Protein AF-A0A9X0V4T9-F1 (afdb_monomer_lite)

Organism: Lactobacillus johnsonii (NCBI:txid33959)

Structure (mmCIF, N/CA/C/O backbone):
data_AF-A0A9X0V4T9-F1
#
_entry.id   AF-A0A9X0V4T9-F1
#
loop_
_atom_site.group_PDB
_atom_site.id
_atom_site.type_symbol
_atom_site.label_atom_id
_atom_site.label_alt_id
_atom_site.label_comp_id
_atom_site.label_asym_id
_atom_site.label_entity_id
_atom_site.label_seq_id
_atom_site.pdbx_PDB_ins_code
_atom_site.Cartn_x
_atom_site.Cartn_y
_atom_site.Cartn_z
_atom_site.occupancy
_atom_site.B_iso_or_equiv
_atom_site.auth_seq_id
_atom_site.auth_comp_id
_atom_site.auth_asym_id
_atom_site.auth_atom_id
_atom_site.pdbx_PDB_model_num
ATOM 1 N N . MET A 1 1 ? 8.965 34.668 17.716 1.00 33.66 1 MET A N 1
ATOM 2 C CA . MET A 1 1 ? 8.238 34.837 16.442 1.00 33.66 1 MET A CA 1
ATOM 3 C C . MET A 1 1 ? 8.094 33.450 15.850 1.00 33.66 1 MET A C 1
ATOM 5 O O . MET A 1 1 ? 9.109 32.826 15.569 1.00 33.66 1 MET A O 1
ATOM 9 N N . ASP A 1 2 ? 6.864 32.943 15.808 1.00 31.48 2 ASP A N 1
ATOM 10 C CA . ASP A 1 2 ? 6.539 31.575 15.400 1.00 31.48 2 ASP A CA 1
ATOM 11 C C . ASP A 1 2 ? 6.692 31.390 13.889 1.00 31.48 2 ASP A C 1
ATOM 13 O O . ASP A 1 2 ? 5.977 32.009 13.105 1.00 31.48 2 ASP A O 1
ATOM 17 N N . ASN A 1 3 ? 7.588 30.492 13.479 1.00 36.53 3 ASN A N 1
ATOM 18 C CA . ASN A 1 3 ? 7.761 30.072 12.085 1.00 36.53 3 ASN A CA 1
ATOM 19 C C . ASN A 1 3 ? 7.042 28.742 11.799 1.00 36.53 3 ASN A C 1
ATOM 21 O O . ASN A 1 3 ? 7.564 27.878 11.103 1.00 36.53 3 ASN A O 1
ATOM 25 N N . ASN A 1 4 ? 5.816 28.574 12.303 1.00 39.47 4 ASN A N 1
ATOM 26 C CA . ASN A 1 4 ? 4.953 27.449 11.930 1.00 39.47 4 ASN A CA 1
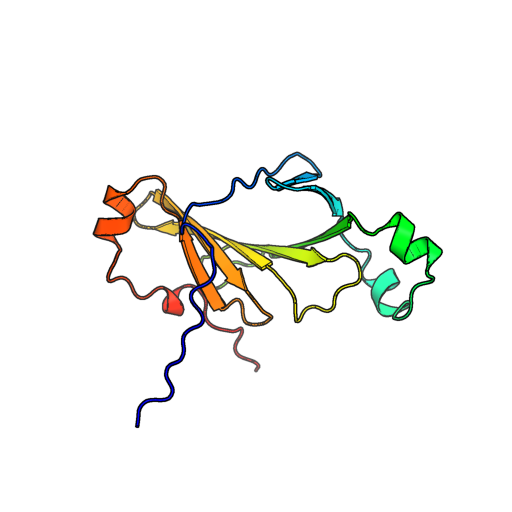ATOM 27 C C . ASN A 1 4 ? 4.071 27.830 10.737 1.00 39.47 4 ASN A C 1
ATOM 29 O O . ASN A 1 4 ? 2.849 27.938 10.827 1.00 39.47 4 ASN A O 1
ATOM 33 N N . ARG A 1 5 ? 4.703 28.038 9.581 1.00 34.62 5 ARG A N 1
ATOM 34 C CA . ARG A 1 5 ? 3.989 28.177 8.311 1.00 34.62 5 ARG A CA 1
ATOM 35 C C . ARG A 1 5 ? 3.688 26.771 7.788 1.00 34.62 5 ARG A C 1
ATOM 37 O O . ARG A 1 5 ? 4.359 26.279 6.889 1.00 34.62 5 ARG A O 1
ATOM 44 N N . ARG A 1 6 ? 2.692 26.104 8.386 1.00 35.66 6 ARG A N 1
ATOM 45 C CA . ARG A 1 6 ? 2.059 24.945 7.746 1.00 35.66 6 ARG A CA 1
ATOM 46 C C . ARG A 1 6 ? 1.408 25.472 6.472 1.00 35.66 6 ARG A C 1
ATOM 48 O O . ARG A 1 6 ? 0.407 26.180 6.526 1.00 35.66 6 ARG A O 1
ATOM 55 N N . THR A 1 7 ? 2.027 25.203 5.332 1.00 35.12 7 THR A N 1
ATOM 56 C CA . THR A 1 7 ? 1.372 25.305 4.032 1.00 35.12 7 THR A CA 1
ATOM 57 C C . THR A 1 7 ? 0.130 24.430 4.096 1.00 35.12 7 THR A C 1
ATOM 59 O O . THR A 1 7 ? 0.236 23.207 4.116 1.00 35.12 7 THR A O 1
ATOM 62 N N . HIS A 1 8 ? -1.039 25.059 4.208 1.00 33.75 8 HIS A N 1
ATOM 63 C CA . HIS A 1 8 ? -2.311 24.389 3.993 1.00 33.75 8 HIS A CA 1
ATOM 64 C C . HIS A 1 8 ? -2.277 23.812 2.576 1.00 33.75 8 HIS A C 1
ATOM 66 O O . HIS A 1 8 ? -2.299 24.565 1.600 1.00 33.75 8 HIS A O 1
ATOM 72 N N . SER A 1 9 ? -2.150 22.486 2.477 1.00 40.16 9 SER A N 1
ATOM 73 C CA . SER A 1 9 ? -2.450 21.772 1.240 1.00 40.16 9 SER A CA 1
ATOM 74 C C . SER A 1 9 ? -3.874 22.142 0.830 1.00 40.16 9 SER A C 1
ATOM 76 O O . SER A 1 9 ? -4.753 22.247 1.686 1.00 40.16 9 SER A O 1
ATOM 78 N N . LYS A 1 10 ? -4.113 22.343 -0.467 1.00 39.84 10 LYS A N 1
ATOM 79 C CA . LYS A 1 10 ? -5.464 22.479 -1.037 1.00 39.84 10 LYS A CA 1
ATOM 80 C C . LYS A 1 10 ? -6.207 21.130 -1.067 1.00 39.84 10 LYS A C 1
ATOM 82 O O . LYS A 1 10 ? -7.058 20.935 -1.924 1.00 39.84 10 LYS A O 1
ATOM 87 N N . ASP A 1 11 ? -5.869 20.200 -0.180 1.00 48.12 11 ASP A N 1
ATOM 88 C CA . ASP A 1 11 ? -6.659 18.996 0.023 1.00 48.12 11 ASP A CA 1
ATOM 89 C C . ASP A 1 11 ? -7.888 19.392 0.836 1.00 48.12 11 ASP A C 1
ATOM 91 O O . ASP A 1 11 ? -7.787 19.972 1.919 1.00 48.12 11 ASP A O 1
ATOM 95 N N . ASP A 1 12 ? -9.067 19.075 0.322 1.00 48.41 12 ASP A N 1
ATOM 96 C CA . ASP A 1 12 ? -10.352 19.237 1.007 1.00 48.41 12 ASP A CA 1
ATOM 97 C C . ASP A 1 12 ? -10.533 18.246 2.177 1.00 48.41 12 ASP A C 1
ATOM 99 O O . ASP A 1 12 ? -11.626 18.122 2.732 1.00 48.41 12 ASP A O 1
ATOM 103 N N . ASN A 1 13 ? -9.447 17.572 2.579 1.00 43.94 13 ASN A N 1
ATOM 104 C CA . ASN A 1 13 ? -9.393 16.487 3.552 1.00 43.94 13 ASN A CA 1
ATOM 105 C C . ASN A 1 13 ? -10.384 15.353 3.240 1.00 43.94 13 ASN A C 1
ATOM 107 O O . ASN A 1 13 ? -10.740 14.597 4.149 1.00 43.94 13 ASN A O 1
ATOM 111 N N . GLN A 1 14 ? -10.843 15.229 1.989 1.00 48.28 14 GLN A N 1
ATOM 112 C CA . GLN A 1 14 ? -11.659 14.100 1.571 1.00 48.28 14 GLN A CA 1
ATOM 113 C C . GLN A 1 14 ? -10.765 12.928 1.180 1.00 48.28 14 GLN A C 1
ATOM 115 O O . GLN A 1 14 ? -9.669 13.081 0.636 1.00 48.28 14 GLN A O 1
ATOM 120 N N . LEU A 1 15 ? -11.236 11.733 1.526 1.00 50.41 15 LEU A N 1
ATOM 121 C CA . LEU A 1 15 ? -10.579 10.496 1.151 1.00 50.41 15 LEU A CA 1
ATOM 122 C C . LEU A 1 15 ? -10.734 10.320 -0.362 1.00 50.41 15 LEU A C 1
ATOM 124 O O . LEU A 1 15 ? -11.848 10.103 -0.831 1.00 50.41 15 LEU A O 1
ATOM 128 N N . ARG A 1 16 ? -9.625 10.400 -1.101 1.00 67.25 16 ARG A N 1
ATOM 129 C CA . ARG A 1 16 ? -9.598 10.038 -2.522 1.00 67.25 16 ARG A CA 1
ATOM 130 C C . ARG A 1 16 ? -9.788 8.532 -2.654 1.00 67.25 16 ARG A C 1
ATOM 132 O O . ARG A 1 16 ? -9.193 7.771 -1.884 1.00 67.25 16 ARG A O 1
ATOM 139 N N . GLU A 1 17 ? -10.631 8.105 -3.586 1.00 72.25 17 GLU A N 1
ATOM 140 C CA . GLU A 1 17 ? -10.928 6.683 -3.767 1.00 72.25 17 GLU A CA 1
ATOM 141 C C . GLU A 1 17 ? -9.682 5.924 -4.244 1.00 72.25 17 GLU A C 1
ATOM 143 O O . GLU A 1 17 ? -8.953 6.370 -5.134 1.00 72.25 17 GLU A O 1
ATOM 148 N N . ILE A 1 18 ? -9.426 4.777 -3.611 1.00 76.06 18 ILE A N 1
ATOM 149 C CA . ILE A 1 18 ? -8.386 3.834 -4.015 1.00 76.06 18 ILE A CA 1
ATOM 150 C C . ILE A 1 18 ? -9.036 2.463 -4.137 1.00 76.06 18 ILE A C 1
ATOM 152 O O . ILE A 1 18 ? -9.532 1.917 -3.148 1.00 76.06 18 ILE A O 1
ATOM 156 N N . GLU A 1 19 ? -8.987 1.892 -5.335 1.00 84.38 19 GLU A N 1
ATOM 157 C CA . GLU A 1 19 ? -9.528 0.566 -5.621 1.00 84.38 19 GLU A CA 1
ATOM 158 C C . GLU A 1 19 ? -8.403 -0.411 -5.970 1.00 84.38 19 GLU A C 1
ATOM 160 O O . GLU A 1 19 ? -7.548 -0.139 -6.817 1.00 84.38 19 GLU A O 1
ATOM 165 N N . PHE A 1 20 ? -8.424 -1.576 -5.323 1.00 83.56 20 PHE A N 1
ATOM 166 C CA . PHE A 1 20 ? -7.543 -2.694 -5.644 1.00 83.56 20 PHE A CA 1
ATOM 167 C C . PHE A 1 20 ? -8.297 -3.713 -6.501 1.00 83.56 20 PHE A C 1
ATOM 169 O O . PHE A 1 20 ? -9.196 -4.401 -6.015 1.00 83.56 20 PHE A O 1
ATOM 176 N N . GLY A 1 21 ? -7.901 -3.824 -7.770 1.00 86.12 21 GLY A N 1
ATOM 177 C CA . GLY A 1 21 ? -8.306 -4.909 -8.661 1.00 86.12 21 GLY A CA 1
ATOM 178 C C . GLY A 1 21 ? -7.396 -6.134 -8.522 1.00 86.12 21 GLY A C 1
ATOM 179 O O . GLY A 1 21 ? -6.537 -6.200 -7.645 1.00 86.12 21 GLY A O 1
ATOM 180 N N . ALA A 1 22 ? -7.544 -7.115 -9.420 1.00 86.69 22 ALA A N 1
ATOM 181 C CA . ALA A 1 22 ? -6.719 -8.330 -9.388 1.00 86.69 22 ALA A CA 1
ATOM 182 C C . ALA A 1 22 ? -5.216 -8.032 -9.567 1.00 86.69 22 ALA A C 1
ATOM 184 O O . ALA A 1 22 ? -4.382 -8.603 -8.866 1.00 86.69 22 ALA A O 1
ATOM 185 N N . HIS A 1 23 ? -4.888 -7.119 -10.487 1.00 90.62 23 HIS A N 1
ATOM 186 C CA . HIS A 1 23 ? -3.517 -6.709 -10.823 1.00 90.62 23 HIS A CA 1
ATOM 187 C C . HIS A 1 23 ? -3.408 -5.195 -11.039 1.00 90.62 23 HIS A C 1
ATOM 189 O O . HIS A 1 23 ? -2.498 -4.729 -11.717 1.00 90.62 23 HIS A O 1
ATOM 195 N N . THR A 1 24 ? -4.353 -4.421 -10.506 1.00 92.56 24 THR A N 1
ATOM 196 C CA . THR A 1 24 ? -4.445 -2.982 -10.763 1.00 92.56 24 THR A CA 1
ATOM 197 C C . THR A 1 24 ? -4.691 -2.205 -9.482 1.00 92.56 24 THR A C 1
ATOM 199 O O . THR A 1 24 ? -5.416 -2.662 -8.598 1.00 92.56 24 THR A O 1
ATOM 202 N N . LEU A 1 25 ? -4.112 -1.012 -9.413 1.00 88.19 25 LEU A N 1
ATOM 203 C CA . LEU A 1 25 ? -4.416 0.010 -8.418 1.00 88.19 25 LEU A CA 1
ATOM 204 C C . LEU A 1 25 ? -5.042 1.189 -9.161 1.00 88.19 25 LEU A C 1
ATOM 206 O O . LEU A 1 25 ? -4.385 1.781 -10.014 1.00 88.19 25 LEU A O 1
ATOM 210 N N . THR A 1 26 ? -6.282 1.534 -8.840 1.00 88.44 26 THR A N 1
ATOM 211 C CA . THR A 1 26 ? -6.960 2.690 -9.436 1.00 88.44 26 THR A CA 1
ATOM 212 C C . THR A 1 26 ? -7.040 3.811 -8.409 1.00 88.44 26 THR A C 1
ATOM 214 O O . THR A 1 26 ? -7.492 3.590 -7.285 1.00 88.44 26 THR A O 1
ATOM 217 N N . THR A 1 27 ? -6.592 5.001 -8.796 1.00 81.69 27 THR A N 1
ATOM 218 C CA . THR A 1 27 ? -6.839 6.268 -8.098 1.00 81.69 27 THR A CA 1
ATOM 219 C C . THR A 1 27 ? -7.738 7.145 -8.971 1.00 81.69 27 THR A C 1
ATOM 221 O O . THR A 1 27 ? -7.998 6.816 -10.127 1.00 81.69 27 THR A O 1
ATOM 224 N N . GLU A 1 28 ? -8.204 8.279 -8.448 1.00 80.44 28 GLU A N 1
ATOM 225 C CA . GLU A 1 28 ? -9.053 9.216 -9.206 1.00 80.44 28 GLU A CA 1
ATOM 226 C C . GLU A 1 28 ? -8.433 9.669 -10.537 1.00 80.44 28 GLU A C 1
ATOM 228 O O . GLU A 1 28 ? -9.145 9.870 -11.519 1.00 80.44 28 GLU A O 1
ATOM 233 N N . ASP A 1 29 ? -7.106 9.809 -10.573 1.00 80.88 29 ASP A N 1
ATOM 234 C CA . ASP A 1 29 ? -6.408 10.384 -11.719 1.00 80.88 29 ASP A CA 1
ATOM 235 C C . ASP A 1 29 ? -5.842 9.320 -12.671 1.00 80.88 29 ASP A C 1
ATOM 237 O O . ASP A 1 29 ? -5.634 9.609 -13.849 1.0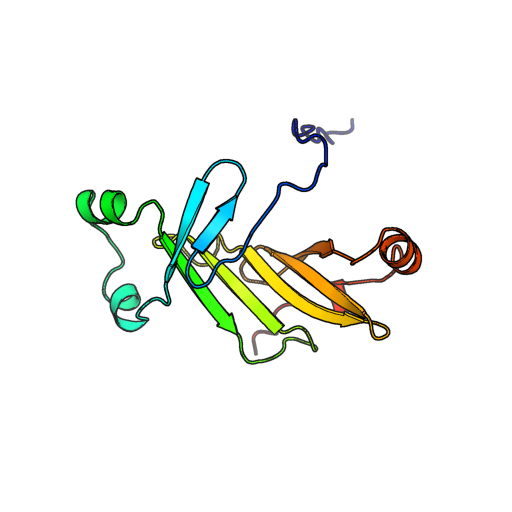0 80.88 29 ASP A O 1
ATOM 241 N N . HIS A 1 30 ? -5.517 8.123 -12.171 1.00 85.56 30 HIS A N 1
ATOM 242 C CA . HIS A 1 30 ? -4.720 7.136 -12.903 1.00 85.56 30 HIS A CA 1
ATOM 243 C C . HIS A 1 30 ? -5.053 5.693 -12.512 1.00 85.56 30 HIS A C 1
ATOM 245 O O . HIS A 1 30 ? -5.457 5.391 -11.391 1.00 85.56 30 HIS A O 1
ATOM 251 N N . GLN A 1 31 ? -4.778 4.777 -13.439 1.00 90.88 31 GLN A N 1
ATOM 252 C CA . GLN A 1 31 ? -4.713 3.347 -13.171 1.00 90.88 31 GLN A CA 1
ATOM 253 C C . GLN A 1 31 ? -3.264 2.874 -13.299 1.00 90.88 31 GLN A C 1
ATOM 2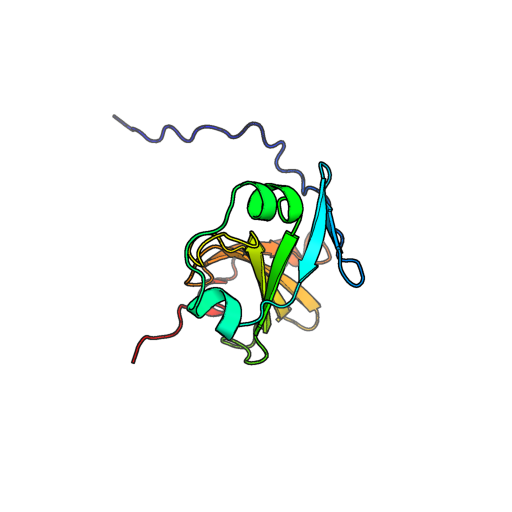55 O O . GLN A 1 31 ? -2.575 3.210 -14.261 1.00 90.88 31 GLN A O 1
ATOM 260 N N . TYR A 1 32 ? -2.826 2.084 -12.326 1.00 91.25 32 TYR A N 1
ATOM 261 C CA . TYR A 1 32 ? -1.502 1.484 -12.273 1.00 91.25 32 TYR A CA 1
ATOM 262 C C . TYR A 1 32 ? -1.600 -0.034 -12.388 1.00 91.25 32 TYR A C 1
ATOM 264 O O . TYR A 1 32 ? -2.541 -0.642 -11.870 1.00 91.25 32 TYR A O 1
ATOM 272 N N . GLU A 1 33 ? -0.595 -0.646 -13.006 1.00 94.38 33 GLU A N 1
ATOM 273 C CA . GLU A 1 33 ? -0.426 -2.099 -13.049 1.00 94.38 33 GLU A CA 1
ATOM 274 C C . GLU A 1 33 ? 0.463 -2.551 -11.886 1.00 94.38 33 GLU A C 1
ATOM 276 O O . GLU A 1 33 ? 1.522 -1.974 -11.625 1.00 94.38 33 GLU A O 1
ATOM 281 N N . ILE A 1 34 ? 0.019 -3.571 -11.152 1.00 92.06 34 ILE A N 1
ATOM 282 C CA . ILE A 1 34 ? 0.706 -4.089 -9.969 1.00 92.06 34 ILE A CA 1
ATOM 283 C C . ILE A 1 34 ? 1.542 -5.307 -10.360 1.00 92.06 34 ILE A C 1
ATOM 285 O O . ILE A 1 34 ? 1.008 -6.329 -10.793 1.00 92.06 34 ILE A O 1
ATOM 289 N N . HIS A 1 35 ? 2.847 -5.234 -10.108 1.00 90.81 35 HIS A N 1
ATOM 290 C CA . HIS A 1 35 ? 3.804 -6.288 -10.4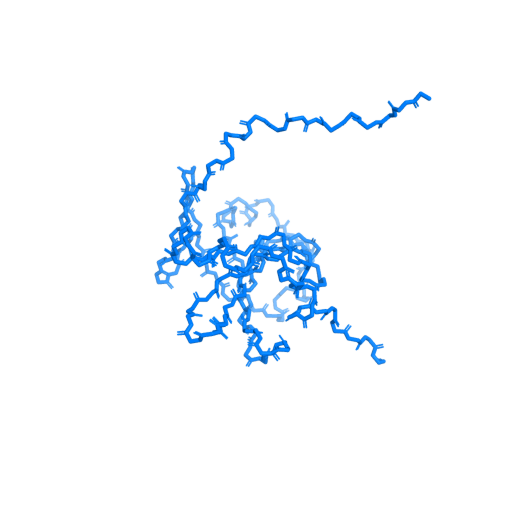28 1.00 90.81 35 HIS A CA 1
ATOM 291 C C . HIS A 1 35 ? 4.574 -6.752 -9.192 1.00 90.81 35 HIS A C 1
ATOM 293 O O . HIS A 1 35 ? 4.917 -5.966 -8.310 1.00 90.81 35 HIS A O 1
ATOM 299 N N . ILE A 1 36 ? 4.914 -8.039 -9.151 1.00 88.56 36 ILE A N 1
ATOM 300 C CA . ILE A 1 36 ? 5.903 -8.563 -8.206 1.00 88.56 36 ILE A CA 1
ATOM 301 C C . ILE A 1 36 ? 7.271 -8.443 -8.887 1.00 88.56 36 ILE A C 1
ATOM 303 O O . ILE A 1 36 ? 7.456 -9.030 -9.955 1.00 88.56 36 ILE A O 1
ATOM 307 N N . PRO A 1 37 ? 8.218 -7.672 -8.328 1.00 83.19 37 PRO A N 1
ATOM 308 C CA . PRO A 1 37 ? 9.511 -7.475 -8.963 1.00 83.19 37 PRO A CA 1
ATOM 309 C C . PRO A 1 37 ? 10.358 -8.749 -8.861 1.00 83.19 37 PRO A C 1
ATOM 311 O O . PRO A 1 37 ? 10.439 -9.370 -7.800 1.00 83.19 37 PRO A O 1
ATOM 314 N N . ASP A 1 38 ? 11.050 -9.102 -9.945 1.00 85.06 38 ASP A N 1
ATOM 315 C CA . ASP A 1 38 ? 12.144 -10.070 -9.876 1.00 85.06 38 ASP A CA 1
ATOM 316 C C . ASP A 1 38 ? 13.322 -9.414 -9.147 1.00 85.06 38 ASP A C 1
ATOM 318 O O . ASP A 1 38 ? 13.975 -8.501 -9.660 1.00 85.06 38 ASP A O 1
ATOM 322 N N . LYS A 1 39 ? 13.578 -9.875 -7.922 1.00 76.19 39 LYS A N 1
ATOM 323 C CA . LYS A 1 39 ? 14.627 -9.327 -7.063 1.00 76.19 39 LYS A CA 1
ATOM 324 C C . LYS A 1 39 ? 15.999 -9.355 -7.743 1.00 76.19 39 LYS A C 1
ATOM 326 O O . LYS A 1 39 ? 16.724 -8.366 -7.655 1.00 76.19 39 LYS A O 1
ATOM 331 N N . GLU A 1 40 ? 16.339 -10.425 -8.462 1.00 84.25 40 GLU A N 1
ATOM 332 C CA . GLU A 1 40 ? 17.637 -10.515 -9.135 1.00 84.25 40 GLU A CA 1
ATOM 333 C C . GLU A 1 40 ? 17.762 -9.504 -10.273 1.00 84.25 40 GLU A C 1
ATOM 335 O O . GLU A 1 40 ? 18.840 -8.947 -10.496 1.00 84.25 40 GLU A O 1
ATOM 340 N N . TYR A 1 41 ? 16.671 -9.266 -11.005 1.00 82.81 41 TYR A N 1
ATOM 341 C CA . TYR A 1 41 ? 16.660 -8.296 -12.095 1.00 82.81 41 TYR A CA 1
ATOM 342 C C . TYR A 1 41 ? 16.985 -6.891 -11.583 1.00 82.81 41 TYR A C 1
ATOM 344 O O . TYR A 1 41 ? 17.871 -6.235 -12.135 1.00 82.81 41 TYR A O 1
ATOM 352 N N . PHE A 1 42 ? 16.329 -6.460 -10.503 1.00 79.62 42 PHE A N 1
ATOM 353 C CA . PHE A 1 42 ? 16.541 -5.140 -9.900 1.00 79.62 42 PHE A CA 1
ATOM 354 C C . PHE A 1 42 ? 17.896 -5.001 -9.195 1.00 79.62 42 PHE A C 1
ATOM 356 O O . PHE A 1 42 ? 18.483 -3.921 -9.212 1.00 79.62 42 PHE A O 1
ATOM 363 N N . GLU A 1 43 ? 18.432 -6.076 -8.614 1.00 78.81 43 GLU A N 1
ATOM 364 C CA . GLU A 1 43 ? 19.789 -6.065 -8.051 1.00 78.81 43 GLU A CA 1
ATOM 365 C C . GLU A 1 43 ? 20.856 -5.885 -9.142 1.00 78.81 43 GLU A C 1
ATOM 367 O O . GLU A 1 43 ? 21.838 -5.167 -8.937 1.00 78.81 43 GLU A O 1
ATOM 372 N N . LYS A 1 44 ? 20.648 -6.497 -10.316 1.00 82.88 44 LYS A N 1
ATOM 373 C CA . LYS A 1 44 ? 21.559 -6.412 -11.470 1.00 82.88 44 LYS A CA 1
ATOM 374 C C . LYS A 1 44 ? 21.405 -5.107 -12.263 1.00 82.88 44 LYS A C 1
ATOM 376 O O . LYS A 1 44 ? 22.381 -4.660 -12.864 1.00 82.88 44 LYS A O 1
ATOM 381 N N . HIS A 1 45 ? 20.224 -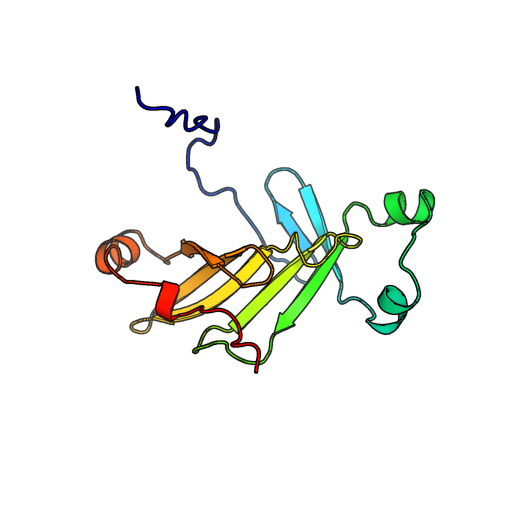4.486 -12.258 1.00 80.56 45 HIS A N 1
ATOM 382 C CA . HIS A 1 45 ? 19.923 -3.294 -13.057 1.00 80.56 45 HIS A CA 1
ATOM 383 C C . HIS A 1 45 ? 19.577 -2.098 -12.169 1.00 80.56 45 HIS A C 1
ATOM 385 O O . HIS A 1 45 ? 18.438 -1.919 -11.750 1.00 80.56 45 HIS A O 1
ATOM 391 N N . GLN A 1 46 ? 20.572 -1.238 -11.928 1.00 75.25 46 GLN A N 1
ATOM 392 C CA . GLN A 1 46 ? 20.382 0.020 -11.191 1.00 75.25 46 GLN A CA 1
ATOM 393 C C . GLN A 1 46 ? 20.180 1.250 -12.090 1.00 75.25 46 GLN A C 1
ATOM 395 O O . GLN A 1 46 ? 19.959 2.353 -11.591 1.00 75.25 46 GLN A O 1
ATOM 400 N N . GLN A 1 47 ? 20.276 1.078 -13.410 1.00 84.69 47 GLN A N 1
ATOM 401 C CA . GLN A 1 47 ? 20.034 2.117 -14.410 1.00 84.69 47 GLN A CA 1
ATOM 402 C C . GLN A 1 47 ? 19.129 1.555 -15.504 1.00 84.69 47 GLN A C 1
ATOM 404 O O . GLN A 1 47 ? 19.372 0.460 -16.010 1.00 84.69 47 GLN A O 1
ATOM 409 N N . PHE A 1 48 ? 18.101 2.319 -15.867 1.00 87.00 48 PHE A N 1
ATOM 410 C CA . PHE A 1 48 ? 17.104 1.940 -16.864 1.00 87.00 48 PHE A CA 1
ATOM 411 C C . PHE A 1 48 ? 17.194 2.865 -18.078 1.00 87.00 48 PHE A C 1
ATOM 413 O O . PHE A 1 48 ? 17.502 4.050 -17.934 1.00 87.00 48 PHE A O 1
ATOM 420 N N . SER A 1 49 ? 16.939 2.330 -19.274 1.00 90.00 49 SER A N 1
ATOM 421 C CA . SER A 1 49 ? 16.832 3.145 -20.487 1.00 90.00 49 SER A CA 1
ATOM 422 C C . SER A 1 49 ? 15.569 4.010 -20.450 1.00 90.00 49 SER A C 1
ATOM 424 O O . SER A 1 49 ? 14.597 3.676 -19.775 1.00 90.00 49 SER A O 1
ATOM 426 N N . ASN A 1 50 ? 15.557 5.103 -21.216 1.00 92.94 50 ASN A N 1
ATOM 427 C CA . ASN A 1 50 ? 14.366 5.948 -21.332 1.00 92.94 50 ASN A CA 1
ATOM 428 C C . ASN A 1 50 ? 13.166 5.180 -21.898 1.00 92.94 50 ASN A C 1
ATOM 430 O O . ASN A 1 50 ? 12.058 5.369 -21.414 1.00 92.94 50 ASN A O 1
ATOM 434 N N . ASP A 1 51 ? 13.392 4.292 -22.870 1.00 94.25 51 ASP A N 1
ATOM 435 C CA . ASP A 1 51 ? 12.331 3.453 -23.436 1.00 94.25 51 ASP A CA 1
ATOM 436 C C . ASP A 1 51 ? 11.713 2.564 -22.353 1.00 94.25 51 ASP A C 1
ATOM 438 O O . ASP A 1 51 ? 10.502 2.555 -22.184 1.00 94.25 51 ASP A O 1
ATOM 442 N N . TYR A 1 52 ? 12.540 1.927 -21.518 1.00 90.75 52 TYR A N 1
ATOM 443 C CA . TYR A 1 52 ? 12.053 1.119 -20.402 1.00 90.75 52 TYR A CA 1
ATOM 444 C C . TYR A 1 52 ? 11.275 1.949 -19.375 1.00 90.75 52 TYR A C 1
ATOM 446 O O . TYR A 1 52 ? 10.238 1.515 -18.878 1.00 90.75 52 TYR A O 1
ATOM 454 N N . LEU A 1 53 ? 11.763 3.148 -19.043 1.00 90.50 53 LEU A N 1
ATOM 455 C CA . LEU A 1 53 ? 11.066 4.056 -18.129 1.00 90.50 53 LEU A CA 1
ATOM 456 C C . LEU A 1 53 ? 9.710 4.494 -18.692 1.00 90.50 53 LEU A C 1
ATOM 458 O O . LEU A 1 53 ? 8.739 4.549 -17.942 1.00 90.50 53 LEU A O 1
ATOM 462 N N . ASN A 1 54 ? 9.632 4.758 -19.996 1.00 91.06 54 ASN A N 1
ATOM 463 C CA . ASN A 1 54 ? 8.383 5.091 -20.673 1.00 91.06 54 ASN A CA 1
ATOM 464 C C . ASN A 1 54 ? 7.434 3.892 -20.733 1.00 91.06 54 ASN A C 1
ATOM 466 O O . ASN A 1 54 ? 6.246 4.062 -20.497 1.00 91.06 54 ASN A O 1
ATOM 470 N N . ASP A 1 55 ? 7.926 2.682 -20.979 1.00 92.50 55 ASP A N 1
ATOM 471 C CA . ASP A 1 55 ? 7.076 1.487 -21.041 1.00 92.50 55 ASP A CA 1
ATOM 472 C C . ASP A 1 55 ? 6.527 1.087 -19.662 1.00 92.50 55 ASP A C 1
ATOM 474 O O . ASP A 1 55 ? 5.466 0.477 -19.568 1.00 92.50 55 ASP A O 1
ATOM 478 N N . THR A 1 56 ? 7.220 1.462 -18.582 1.00 91.81 56 THR A N 1
ATOM 479 C CA . THR A 1 56 ? 6.897 1.045 -17.204 1.00 91.81 56 THR A CA 1
ATOM 480 C C . THR A 1 56 ? 6.409 2.183 -16.299 1.00 91.81 56 THR A C 1
ATOM 482 O O . THR A 1 56 ? 6.292 2.009 -15.087 1.00 91.81 56 THR A O 1
ATOM 485 N N . HIS A 1 57 ? 6.101 3.360 -16.852 1.00 89.88 57 HIS A N 1
ATOM 486 C CA . HIS A 1 57 ? 5.726 4.551 -16.072 1.00 89.88 57 HIS A CA 1
ATOM 487 C C . HIS A 1 57 ? 4.433 4.401 -15.246 1.00 89.88 57 HIS A C 1
ATOM 489 O O . HIS A 1 57 ? 4.252 5.120 -14.263 1.00 89.88 57 HIS A O 1
ATOM 495 N N . THR A 1 58 ? 3.547 3.473 -15.618 1.00 91.56 58 THR A N 1
ATOM 496 C CA . THR A 1 58 ? 2.310 3.136 -14.887 1.00 91.56 58 THR A CA 1
ATOM 497 C C . THR A 1 58 ? 2.464 1.916 -13.982 1.00 91.56 58 THR A C 1
ATOM 499 O O . THR A 1 58 ? 1.498 1.495 -13.346 1.00 91.56 58 THR A O 1
ATOM 502 N N . TRP A 1 59 ? 3.653 1.318 -13.908 1.00 92.56 59 TRP A N 1
ATOM 503 C CA . TRP A 1 59 ? 3.869 0.116 -13.115 1.00 92.56 59 TRP A CA 1
ATOM 504 C C . TRP A 1 59 ? 4.205 0.471 -11.667 1.00 92.56 59 TRP A C 1
ATOM 506 O O . TRP A 1 59 ? 4.961 1.404 -11.366 1.00 92.56 59 TRP A O 1
ATOM 516 N N . VAL A 1 60 ? 3.686 -0.335 -10.747 1.00 89.12 60 VAL A N 1
ATOM 517 C CA . VAL A 1 60 ? 4.052 -0.312 -9.330 1.00 89.12 60 VAL A CA 1
ATOM 518 C C . VAL A 1 60 ? 4.513 -1.697 -8.906 1.00 89.12 60 VAL A C 1
ATOM 520 O O . VAL A 1 60 ? 3.935 -2.715 -9.287 1.00 89.12 60 VAL A O 1
ATOM 523 N N . LYS A 1 61 ? 5.577 -1.749 -8.106 1.00 88.69 61 LYS A N 1
ATOM 524 C CA . LYS A 1 61 ? 6.050 -2.992 -7.498 1.00 88.69 61 LYS A CA 1
ATOM 525 C C . LYS A 1 61 ? 5.381 -3.200 -6.143 1.00 88.69 61 LYS A C 1
ATOM 527 O O . LYS A 1 61 ? 5.277 -2.261 -5.349 1.00 88.69 61 LYS A O 1
ATOM 532 N N . VAL A 1 62 ? 4.948 -4.430 -5.878 1.00 87.50 62 VAL A N 1
ATOM 533 C CA . VAL A 1 62 ? 4.338 -4.832 -4.608 1.00 87.50 62 VAL A CA 1
ATOM 534 C C . VAL A 1 62 ? 5.230 -5.799 -3.841 1.00 87.50 62 VAL A C 1
ATOM 536 O O . VAL A 1 62 ? 5.767 -6.759 -4.392 1.00 87.50 62 VAL A O 1
ATOM 539 N N . PHE A 1 63 ? 5.333 -5.569 -2.537 1.00 80.31 63 PHE A N 1
ATOM 540 C CA . PHE A 1 63 ? 5.928 -6.491 -1.582 1.00 80.31 63 PHE A CA 1
ATOM 541 C C . PHE A 1 63 ? 4.863 -6.882 -0.567 1.00 80.31 63 PHE A C 1
ATOM 543 O O . PHE A 1 63 ? 4.408 -6.059 0.232 1.00 80.31 63 PHE A O 1
ATOM 550 N N . ASN A 1 64 ? 4.450 -8.146 -0.610 1.00 74.06 64 ASN A N 1
ATOM 551 C CA . ASN A 1 64 ? 3.567 -8.709 0.399 1.00 74.06 64 ASN A CA 1
ATOM 552 C C . ASN A 1 64 ? 4.431 -9.224 1.551 1.00 74.06 64 ASN A C 1
ATOM 554 O O . ASN A 1 64 ? 5.144 -10.217 1.394 1.00 74.06 64 ASN A O 1
ATOM 558 N N . ASN A 1 65 ? 4.414 -8.528 2.686 1.00 67.44 65 ASN A N 1
ATOM 559 C CA . ASN A 1 65 ? 5.120 -9.005 3.862 1.00 67.44 65 ASN A CA 1
ATOM 560 C C . ASN A 1 65 ? 4.214 -9.995 4.599 1.00 67.44 65 ASN A C 1
ATOM 562 O O . ASN A 1 65 ? 3.225 -9.604 5.220 1.00 67.44 65 ASN A O 1
ATOM 566 N N . THR A 1 66 ? 4.550 -11.280 4.494 1.00 61.84 66 THR A N 1
ATOM 567 C CA . THR A 1 66 ? 3.821 -12.375 5.145 1.00 61.84 66 THR A CA 1
ATOM 568 C C . THR A 1 66 ? 4.109 -12.480 6.641 1.00 61.84 66 THR A C 1
ATOM 570 O O . THR A 1 66 ? 3.422 -13.225 7.336 1.00 61.84 66 THR A O 1
ATOM 573 N N . GLU A 1 67 ? 5.111 -11.762 7.153 1.00 66.56 67 GLU A N 1
ATOM 574 C CA . GLU A 1 67 ? 5.405 -11.695 8.580 1.00 66.56 67 GLU A CA 1
ATOM 575 C C . GLU A 1 67 ? 4.712 -10.478 9.197 1.00 66.56 67 GLU A C 1
ATOM 577 O O . GLU A 1 67 ? 4.994 -9.321 8.867 1.00 66.56 67 GLU A O 1
ATOM 582 N N . ALA A 1 68 ? 3.782 -10.745 10.115 1.00 67.69 68 ALA A N 1
ATOM 583 C CA . ALA A 1 68 ? 3.065 -9.697 10.818 1.00 67.69 68 ALA A CA 1
ATOM 584 C C . ALA A 1 68 ? 4.030 -8.893 11.705 1.00 67.69 68 ALA A C 1
ATOM 586 O O . ALA A 1 68 ? 4.604 -9.412 12.665 1.00 67.69 68 ALA A O 1
ATOM 587 N N . LEU A 1 69 ? 4.147 -7.592 11.446 1.00 71.75 69 LEU A N 1
ATOM 588 C CA . LEU A 1 69 ? 4.872 -6.673 12.316 1.00 71.75 69 LEU A CA 1
ATOM 589 C C . LEU A 1 69 ? 3.931 -6.258 13.442 1.00 71.75 69 LEU A C 1
ATOM 591 O O . LEU A 1 69 ? 2.966 -5.536 13.212 1.00 71.75 69 LEU A O 1
ATOM 595 N N . LYS A 1 70 ? 4.178 -6.773 14.653 1.00 74.81 70 LYS A N 1
ATOM 596 C CA . LYS A 1 70 ? 3.344 -6.520 15.844 1.00 74.81 70 LYS A CA 1
ATOM 597 C C . LYS A 1 70 ? 1.843 -6.776 15.617 1.00 74.81 70 LYS A C 1
ATOM 599 O O . LYS A 1 70 ? 0.992 -6.063 16.139 1.00 74.81 70 LYS A O 1
ATOM 604 N N . GLY A 1 71 ? 1.516 -7.822 14.852 1.00 76.56 71 GLY A N 1
ATOM 605 C CA . GLY A 1 71 ? 0.128 -8.202 14.555 1.00 76.56 71 GLY A CA 1
ATOM 606 C C . GLY A 1 71 ? -0.514 -7.429 13.396 1.00 76.56 71 GLY A C 1
ATOM 607 O O . GLY A 1 71 ? -1.713 -7.584 13.156 1.00 76.56 71 GLY A O 1
ATOM 608 N N . VAL A 1 72 ? 0.263 -6.623 12.665 1.00 79.56 72 VAL A N 1
ATOM 609 C CA . VAL A 1 72 ? -0.168 -5.947 11.436 1.00 79.56 72 VAL A CA 1
ATOM 610 C C . VAL A 1 72 ? 0.521 -6.583 10.233 1.00 79.56 72 VAL A C 1
ATOM 612 O O . VAL A 1 72 ? 1.750 -6.629 10.150 1.00 79.56 72 VAL A O 1
ATOM 615 N N . ASN A 1 73 ? -0.277 -7.066 9.286 1.00 83.69 73 ASN A N 1
ATOM 616 C CA . ASN A 1 73 ? 0.219 -7.553 8.002 1.00 83.69 73 ASN A CA 1
ATOM 617 C C . ASN A 1 73 ? 0.265 -6.396 7.012 1.00 83.69 73 ASN A C 1
ATOM 619 O O . ASN A 1 73 ? -0.634 -5.560 7.018 1.00 83.69 73 ASN A O 1
ATOM 623 N N . TYR A 1 74 ? 1.286 -6.349 6.161 1.00 81.81 74 TYR A N 1
ATOM 624 C CA . TYR A 1 74 ? 1.522 -5.205 5.284 1.00 81.81 74 TYR A CA 1
ATOM 625 C C . TYR A 1 74 ? 1.649 -5.594 3.825 1.00 81.81 74 TYR A C 1
ATOM 627 O O . TYR A 1 74 ? 2.419 -6.486 3.472 1.00 81.81 74 TYR A O 1
ATOM 635 N N . ILE A 1 75 ? 0.990 -4.803 2.988 1.00 84.69 75 ILE A N 1
ATOM 636 C CA . ILE A 1 75 ? 1.237 -4.732 1.555 1.00 84.69 75 ILE A CA 1
ATOM 637 C C . ILE A 1 75 ? 1.955 -3.414 1.291 1.00 84.69 75 ILE A C 1
ATOM 639 O O . ILE A 1 75 ? 1.416 -2.346 1.573 1.00 84.69 75 ILE A O 1
ATOM 643 N N . THR A 1 76 ? 3.175 -3.477 0.772 1.00 84.25 76 THR A N 1
ATOM 644 C CA . THR A 1 76 ? 3.960 -2.292 0.420 1.00 84.25 76 THR A CA 1
ATOM 645 C C . THR A 1 76 ? 3.950 -2.102 -1.090 1.00 84.25 76 THR A C 1
ATOM 647 O O . THR A 1 76 ? 4.302 -3.018 -1.826 1.00 84.25 76 THR A O 1
ATOM 650 N N . LEU A 1 77 ? 3.558 -0.911 -1.534 1.00 85.06 77 LEU A N 1
ATOM 651 C CA . LEU A 1 77 ? 3.596 -0.454 -2.917 1.00 85.06 77 LEU A CA 1
ATOM 652 C C . LEU A 1 77 ? 4.706 0.581 -3.079 1.00 85.06 77 LEU A C 1
ATOM 654 O O . LEU A 1 77 ? 4.858 1.495 -2.264 1.00 85.06 77 LEU A O 1
ATOM 658 N N . ILE A 1 78 ? 5.478 0.434 -4.146 1.00 85.56 78 ILE A N 1
ATOM 659 C CA . ILE A 1 78 ? 6.573 1.332 -4.507 1.00 85.56 78 ILE A CA 1
ATOM 660 C C . ILE A 1 78 ? 6.476 1.561 -6.015 1.00 85.56 78 ILE A C 1
ATOM 662 O O . ILE A 1 78 ? 6.123 0.642 -6.754 1.00 85.56 78 ILE A O 1
ATOM 666 N N . GLY A 1 79 ? 6.791 2.763 -6.500 1.00 86.12 79 GLY A N 1
ATOM 667 C CA . GLY A 1 79 ? 6.929 2.979 -7.945 1.00 86.12 79 GLY A CA 1
ATOM 668 C C . GLY A 1 79 ? 7.930 1.982 -8.538 1.00 86.12 79 GLY A C 1
ATOM 669 O O . GLY A 1 79 ? 8.922 1.652 -7.883 1.00 86.12 79 GLY A O 1
ATOM 670 N N . TRP A 1 80 ? 7.677 1.484 -9.750 1.00 88.69 80 TRP A N 1
ATOM 671 C CA . TRP A 1 80 ? 8.440 0.376 -10.341 1.00 88.69 80 TRP A CA 1
ATOM 672 C C . TRP A 1 80 ? 9.962 0.559 -10.250 1.00 88.69 80 TRP A C 1
ATOM 674 O O . TRP A 1 80 ? 10.666 -0.297 -9.715 1.00 88.69 80 TRP A O 1
ATOM 684 N N . THR A 1 81 ? 10.463 1.720 -10.670 1.00 84.62 81 THR A N 1
ATOM 685 C CA . THR A 1 81 ? 11.894 2.062 -10.638 1.00 84.62 81 THR A CA 1
ATOM 686 C C . THR A 1 81 ? 12.304 2.895 -9.422 1.00 84.62 81 THR A C 1
ATOM 688 O O . THR A 1 81 ? 13.478 3.240 -9.274 1.00 84.62 81 THR A O 1
ATOM 691 N N . ALA A 1 82 ? 11.362 3.215 -8.532 1.00 78.69 82 ALA A N 1
ATOM 692 C CA . ALA A 1 82 ? 11.635 4.014 -7.347 1.00 78.69 82 ALA A CA 1
ATOM 693 C C . ALA A 1 82 ? 12.407 3.206 -6.293 1.00 78.69 82 ALA A C 1
ATOM 695 O O . ALA A 1 82 ? 12.253 1.987 -6.155 1.00 78.69 82 ALA A O 1
ATOM 696 N N . LYS A 1 83 ? 13.248 3.908 -5.531 1.00 69.44 83 LYS A N 1
ATOM 697 C CA . LYS A 1 83 ? 13.948 3.348 -4.372 1.00 69.44 83 LYS A CA 1
ATOM 698 C C . LYS A 1 83 ? 12.993 3.193 -3.189 1.00 69.44 83 LYS A C 1
ATOM 700 O O . LYS A 1 83 ? 11.998 3.908 -3.082 1.00 69.44 83 LYS A O 1
ATOM 705 N N . ASP A 1 84 ? 13.345 2.297 -2.272 1.00 67.25 84 ASP A N 1
ATOM 706 C CA . ASP A 1 84 ? 12.493 1.873 -1.148 1.00 67.25 84 ASP A CA 1
ATOM 707 C C . ASP A 1 84 ? 12.178 2.991 -0.130 1.00 67.25 84 ASP A C 1
ATOM 709 O O . ASP A 1 84 ? 11.318 2.860 0.738 1.00 67.25 84 ASP A O 1
ATOM 713 N N . GLU A 1 85 ? 12.855 4.131 -0.249 1.00 63.28 85 GLU A N 1
ATOM 714 C CA . GLU A 1 85 ? 12.610 5.348 0.527 1.00 63.28 85 GLU A CA 1
ATOM 715 C C . GLU A 1 85 ? 11.289 6.060 0.170 1.00 63.28 85 GLU A C 1
ATOM 717 O O . GLU A 1 85 ? 10.759 6.808 0.993 1.00 63.28 85 GLU A O 1
ATOM 722 N N . HIS A 1 86 ? 10.701 5.773 -0.998 1.00 68.75 86 HIS A N 1
ATOM 723 C CA . HIS A 1 86 ? 9.431 6.345 -1.466 1.00 68.75 86 HIS A CA 1
ATOM 724 C C . HIS A 1 86 ? 8.327 5.286 -1.556 1.00 68.75 86 HIS A C 1
ATOM 726 O O . HIS A 1 86 ? 7.746 5.055 -2.617 1.00 68.75 86 HIS A O 1
ATOM 732 N N . GLN A 1 87 ? 8.064 4.616 -0.434 1.00 76.50 87 GLN A N 1
ATOM 733 C CA . GLN A 1 87 ? 7.077 3.543 -0.349 1.00 76.50 87 GLN A CA 1
ATOM 734 C C . GLN A 1 87 ? 5.809 3.948 0.405 1.00 76.50 87 GLN A C 1
ATOM 736 O O . GLN A 1 87 ? 5.863 4.645 1.426 1.00 76.50 87 GLN A O 1
ATOM 741 N N . THR A 1 88 ? 4.686 3.405 -0.054 1.00 79.38 88 THR A N 1
ATOM 742 C CA . THR A 1 88 ? 3.387 3.466 0.614 1.00 79.38 88 THR A CA 1
ATOM 743 C C . THR A 1 88 ? 3.004 2.060 1.045 1.00 79.38 88 THR A C 1
ATOM 745 O O . THR A 1 88 ? 2.973 1.136 0.241 1.00 79.38 88 THR A O 1
ATOM 748 N N . SER A 1 89 ? 2.728 1.869 2.328 1.00 82.31 89 SER A N 1
ATOM 749 C CA . SER A 1 89 ? 2.368 0.577 2.904 1.00 82.31 89 SER A CA 1
ATOM 750 C C . SER A 1 89 ? 0.952 0.611 3.458 1.00 82.31 89 SER A C 1
ATOM 752 O O . SER A 1 89 ? 0.610 1.472 4.262 1.00 82.3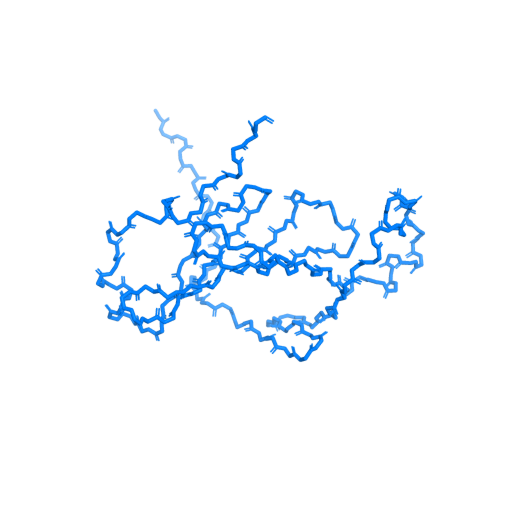1 89 SER A O 1
ATOM 754 N N . TYR A 1 90 ? 0.152 -0.372 3.069 1.00 84.19 90 TYR A N 1
ATOM 755 C CA . TYR A 1 90 ? -1.180 -0.618 3.597 1.00 84.19 90 TYR A CA 1
ATOM 756 C C . TYR A 1 90 ? -1.094 -1.785 4.576 1.00 84.19 90 TYR A C 1
ATOM 758 O O . TYR A 1 90 ? -0.878 -2.936 4.194 1.00 84.19 90 TYR A O 1
ATOM 766 N N . GLY A 1 91 ? -1.190 -1.461 5.858 1.00 83.44 91 GLY A N 1
ATOM 767 C CA . GLY A 1 91 ? -1.324 -2.417 6.941 1.00 83.44 91 GLY A CA 1
ATOM 768 C C . GLY A 1 91 ? -2.776 -2.845 7.094 1.00 83.44 91 GLY A C 1
ATOM 769 O O . GLY A 1 91 ? -3.674 -2.014 6.999 1.00 83.44 91 GLY A O 1
ATOM 770 N N . TYR A 1 92 ? -3.023 -4.116 7.373 1.00 84.50 92 TYR A N 1
ATOM 771 C CA . TYR A 1 92 ? -4.336 -4.601 7.778 1.00 84.50 92 TYR A CA 1
ATOM 772 C C . TYR A 1 92 ? -4.224 -5.410 9.069 1.00 84.50 92 TYR A C 1
ATOM 774 O O . TYR A 1 92 ? -3.294 -6.200 9.268 1.00 84.50 92 TYR A O 1
ATOM 782 N N . THR A 1 93 ? -5.173 -5.185 9.974 1.00 86.06 93 THR A N 1
ATOM 783 C CA . THR A 1 93 ? -5.254 -5.883 11.260 1.00 86.06 93 THR A CA 1
ATOM 784 C C . THR A 1 93 ? -6.696 -5.926 11.773 1.00 86.06 93 THR A C 1
ATOM 786 O O . THR A 1 93 ? -7.606 -5.361 11.159 1.00 86.06 93 THR A O 1
ATOM 789 N N . ILE A 1 94 ? -6.907 -6.608 12.898 1.00 86.19 94 ILE A N 1
ATOM 790 C CA . ILE A 1 94 ? -8.176 -6.648 13.625 1.00 86.19 94 ILE A CA 1
ATOM 791 C C . ILE A 1 94 ? -7.980 -5.958 14.980 1.00 86.19 94 ILE A C 1
ATOM 793 O O . ILE A 1 94 ? -7.155 -6.396 15.779 1.00 86.19 94 ILE A O 1
ATOM 797 N N . LEU A 1 95 ? -8.766 -4.916 15.262 1.00 82.62 95 LEU A N 1
ATOM 798 C CA . LEU A 1 95 ? -8.812 -4.232 16.561 1.00 82.62 95 LEU A CA 1
ATOM 799 C C . LEU A 1 95 ? -10.233 -4.309 17.120 1.00 82.62 95 LEU A C 1
ATOM 801 O O . LEU A 1 95 ? -11.189 -3.980 16.423 1.00 82.62 95 LEU A O 1
ATOM 805 N N . ASP A 1 96 ? -10.381 -4.779 18.361 1.00 84.12 96 ASP A N 1
ATOM 806 C CA . ASP A 1 96 ? -11.683 -4.990 19.018 1.00 84.12 96 ASP A CA 1
ATOM 807 C C . ASP A 1 96 ? -12.690 -5.793 18.166 1.00 84.12 96 ASP A C 1
ATOM 809 O O . ASP A 1 96 ? -13.891 -5.533 18.175 1.00 84.12 96 ASP A O 1
ATOM 813 N N . GLY A 1 97 ? -12.201 -6.770 17.394 1.00 86.69 97 GLY A N 1
ATOM 814 C CA . GLY A 1 97 ? -13.033 -7.585 16.500 1.00 86.69 97 GLY A CA 1
ATOM 815 C C . GLY A 1 97 ? -13.445 -6.895 15.194 1.00 86.69 97 GLY A C 1
ATOM 816 O O . GLY A 1 97 ? -14.212 -7.469 14.420 1.00 86.69 97 GLY A O 1
ATOM 817 N N . HIS A 1 98 ? -12.928 -5.697 14.912 1.00 85.81 98 HIS A N 1
ATOM 818 C CA . HIS A 1 98 ? -13.205 -4.951 13.690 1.00 85.81 98 HIS A CA 1
ATOM 819 C C . HIS A 1 98 ? -11.972 -4.866 12.782 1.00 85.81 98 HIS A C 1
ATOM 821 O O . HIS A 1 98 ? -10.865 -4.647 13.275 1.00 85.81 98 HIS A O 1
ATOM 827 N N . PRO A 1 99 ? -12.141 -5.019 11.455 1.00 84.69 99 PRO A N 1
ATOM 828 C CA . PRO A 1 99 ? -11.053 -4.812 10.512 1.00 84.69 99 PRO A CA 1
ATOM 829 C C . PRO A 1 99 ? -10.653 -3.338 10.463 1.00 84.69 99 PRO A C 1
ATOM 831 O O . PRO A 1 99 ? -11.511 -2.451 10.419 1.00 84.69 99 PRO A O 1
ATOM 834 N N . VAL A 1 100 ? -9.344 -3.106 10.444 1.00 84.69 100 VAL A N 1
ATOM 835 C CA . VAL A 1 100 ? -8.726 -1.781 10.397 1.00 84.69 100 VAL A CA 1
ATOM 836 C C . VAL A 1 100 ? -7.633 -1.784 9.340 1.00 84.69 100 VAL A C 1
ATOM 838 O O . VAL A 1 100 ? -6.839 -2.727 9.267 1.00 84.69 100 VAL A O 1
ATOM 841 N N . VAL A 1 101 ? -7.594 -0.719 8.540 1.00 85.19 101 VAL A N 1
ATOM 842 C CA . VAL A 1 101 ? -6.527 -0.474 7.563 1.00 85.19 101 VAL A CA 1
ATOM 843 C C . VAL A 1 101 ? -5.650 0.662 8.074 1.00 85.19 101 VAL A C 1
ATOM 845 O O . VAL A 1 101 ? -6.149 1.666 8.570 1.00 85.19 101 VAL A O 1
ATOM 848 N N . ILE A 1 102 ? -4.340 0.508 7.958 1.00 82.62 102 ILE A N 1
ATOM 849 C CA . ILE A 1 102 ? -3.336 1.482 8.379 1.00 82.62 102 ILE A CA 1
ATOM 850 C C . ILE A 1 102 ? -2.579 1.920 7.131 1.00 82.62 102 ILE A C 1
ATOM 852 O O . ILE A 1 102 ? -1.980 1.090 6.455 1.00 82.62 102 ILE A O 1
ATOM 856 N N . LEU A 1 103 ? -2.578 3.212 6.826 1.00 81.31 103 LEU A N 1
ATOM 857 C CA . LEU A 1 103 ? -1.641 3.778 5.863 1.00 81.31 103 LEU A CA 1
ATOM 858 C C . LEU A 1 103 ? -0.356 4.124 6.597 1.00 81.31 103 LEU A C 1
ATOM 860 O O . LEU A 1 103 ? -0.379 4.859 7.586 1.00 81.31 103 LEU A O 1
ATOM 864 N N . ALA A 1 104 ? 0.754 3.604 6.098 1.00 77.38 104 ALA A N 1
ATOM 865 C CA . ALA A 1 104 ? 2.070 3.892 6.619 1.00 77.38 104 ALA A CA 1
ATOM 866 C C . ALA A 1 104 ? 3.054 4.201 5.492 1.00 77.38 104 ALA A C 1
ATOM 868 O O . ALA A 1 104 ? 3.084 3.494 4.485 1.00 77.38 104 ALA A O 1
ATOM 869 N N . SER A 1 105 ? 3.898 5.209 5.668 1.00 70.69 105 SER A N 1
ATOM 870 C CA . SER A 1 105 ? 4.890 5.614 4.673 1.00 70.69 105 SER A CA 1
ATOM 871 C C . SER A 1 105 ? 6.323 5.416 5.157 1.00 70.69 105 SER A C 1
ATOM 873 O O . SER A 1 105 ? 6.628 5.289 6.352 1.00 70.69 105 SER A O 1
ATOM 875 N N . GLY A 1 106 ? 7.223 5.348 4.175 1.00 65.56 106 GLY A N 1
ATOM 876 C CA . GLY A 1 106 ? 8.662 5.260 4.387 1.00 65.56 106 GLY A CA 1
ATOM 877 C C . GLY A 1 106 ? 9.153 3.892 4.862 1.00 65.56 106 GLY A C 1
ATOM 878 O O . GLY A 1 106 ? 8.390 2.968 5.156 1.00 65.56 106 GLY A O 1
ATOM 879 N N . GLN A 1 107 ? 10.478 3.766 4.945 1.00 64.00 107 GLN A N 1
ATOM 880 C CA . GLN A 1 107 ? 11.176 2.505 5.222 1.00 64.00 107 GLN A CA 1
ATOM 881 C C . GLN A 1 107 ? 10.817 1.902 6.593 1.00 64.00 107 GLN A C 1
ATOM 883 O O . GLN A 1 107 ? 10.758 0.686 6.752 1.00 64.00 107 GLN A O 1
ATOM 888 N N . GLY A 1 108 ? 10.541 2.756 7.583 1.00 63.06 108 GLY A N 1
ATOM 889 C CA . GLY A 1 108 ? 10.164 2.345 8.936 1.00 63.06 108 GLY A CA 1
ATOM 890 C C . GLY A 1 108 ? 8.683 2.007 9.122 1.00 63.06 108 GLY A C 1
ATOM 891 O O . GLY A 1 108 ? 8.331 1.616 10.230 1.00 63.06 108 GLY A O 1
ATOM 892 N N . LYS A 1 109 ? 7.847 2.167 8.080 1.00 67.50 109 LYS A N 1
ATOM 893 C CA . LYS A 1 109 ? 6.379 2.039 8.132 1.00 67.50 109 LYS A CA 1
ATOM 894 C C . LYS A 1 109 ? 5.762 2.907 9.233 1.00 67.50 109 LYS A C 1
ATOM 896 O O . LYS A 1 109 ? 5.086 2.401 10.121 1.00 67.50 109 LYS A O 1
ATOM 901 N N . ILE A 1 110 ? 5.998 4.215 9.174 1.00 68.06 110 ILE A N 1
ATOM 902 C CA . ILE A 1 110 ? 5.416 5.179 10.120 1.00 68.06 110 ILE A CA 1
ATOM 903 C C . ILE A 1 110 ? 3.936 5.354 9.772 1.00 68.06 110 ILE A C 1
ATOM 905 O O . ILE A 1 110 ? 3.628 5.571 8.608 1.00 68.06 110 ILE A O 1
ATOM 909 N N . THR A 1 111 ? 3.026 5.236 10.746 1.00 70.69 111 THR A N 1
ATOM 910 C CA . THR A 1 111 ? 1.578 5.368 10.507 1.00 70.69 111 THR A CA 1
ATOM 911 C C . THR A 1 111 ? 1.284 6.817 10.195 1.00 70.69 111 THR A C 1
ATOM 913 O O . THR A 1 111 ? 1.482 7.689 11.038 1.00 70.69 111 THR A O 1
ATOM 916 N N . ASP A 1 112 ? 0.754 7.045 9.004 1.00 72.12 112 ASP A N 1
ATOM 917 C CA . ASP A 1 112 ? 0.238 8.343 8.605 1.00 72.12 112 ASP A CA 1
ATOM 918 C C . ASP A 1 112 ? -1.249 8.442 8.938 1.00 72.12 112 ASP A C 1
ATOM 920 O O . ASP A 1 112 ? -1.710 9.479 9.414 1.00 72.12 112 ASP A O 1
ATOM 924 N N . GLN A 1 113 ? -2.012 7.367 8.686 1.00 76.62 113 GLN A N 1
ATOM 925 C CA . GLN A 1 113 ? -3.469 7.350 8.855 1.00 76.62 113 GLN A CA 1
ATOM 926 C C . GLN A 1 113 ? -3.994 5.968 9.268 1.00 76.62 113 GLN A C 1
ATOM 928 O O . GLN A 1 113 ? -3.434 4.934 8.902 1.00 76.62 113 GLN A O 1
ATOM 933 N N . VAL A 1 114 ? -5.114 5.950 9.997 1.00 80.50 114 VAL A N 1
ATOM 934 C CA . VAL A 1 114 ? -5.840 4.731 10.389 1.00 80.50 114 VAL A CA 1
ATOM 935 C C . VAL A 1 114 ? -7.285 4.842 9.921 1.00 80.50 114 VAL A C 1
ATOM 937 O O . VAL A 1 114 ? -8.006 5.758 10.318 1.00 80.50 114 VAL A O 1
ATOM 940 N N . TYR A 1 115 ? -7.717 3.891 9.100 1.00 80.81 115 TYR A N 1
ATOM 941 C CA . TYR A 1 115 ? -9.058 3.848 8.536 1.00 80.81 115 TYR A CA 1
ATOM 942 C C . TYR A 1 115 ? -9.923 2.831 9.262 1.00 80.81 115 TYR A C 1
ATOM 944 O O . TYR A 1 115 ? -9.584 1.651 9.399 1.00 80.81 115 TYR A O 1
ATOM 952 N N . TRP A 1 116 ? -11.091 3.310 9.668 1.00 81.44 116 TRP A N 1
ATOM 953 C CA . TRP A 1 116 ? -12.127 2.529 10.318 1.00 81.44 116 TRP A CA 1
ATOM 954 C C . TRP A 1 116 ? -13.323 2.384 9.393 1.00 81.44 116 TRP A C 1
ATOM 956 O O . TRP A 1 116 ? -13.644 3.284 8.621 1.00 81.44 116 TRP A O 1
ATOM 966 N N . LYS A 1 117 ? -14.046 1.272 9.536 1.00 81.50 117 LYS A N 1
ATOM 967 C CA . LYS A 1 117 ? -15.263 1.019 8.757 1.00 81.50 117 LYS A CA 1
ATOM 968 C C . LYS A 1 117 ? -16.358 2.072 8.984 1.00 81.50 117 LYS A C 1
ATOM 970 O O . LYS A 1 117 ? -17.191 2.274 8.107 1.00 81.50 117 LYS A O 1
ATOM 975 N N . THR A 1 118 ? -16.406 2.696 10.165 1.00 79.06 118 THR A N 1
ATOM 976 C CA . THR A 1 118 ? -17.443 3.676 10.524 1.00 79.06 118 THR A CA 1
ATOM 977 C C . THR A 1 118 ? -16.868 4.852 11.326 1.00 79.06 118 THR A C 1
ATOM 979 O O . THR A 1 118 ? -15.890 4.673 12.059 1.00 79.06 118 THR A O 1
ATOM 982 N N . PRO A 1 119 ? -17.497 6.045 11.263 1.00 79.31 119 PRO A N 1
ATOM 983 C CA . PRO A 1 119 ? -17.093 7.195 12.077 1.00 79.31 119 PRO A CA 1
ATOM 984 C C . PRO A 1 119 ? -17.165 6.944 13.588 1.00 79.31 119 PRO A C 1
ATOM 986 O O . PRO A 1 119 ? -16.349 7.473 14.335 1.00 79.31 119 PRO A O 1
ATOM 989 N N . ASP A 1 120 ? -18.122 6.138 14.054 1.00 84.69 120 ASP A N 1
ATOM 990 C CA . ASP A 1 120 ? -18.270 5.838 15.483 1.00 84.69 120 ASP A CA 1
ATOM 991 C C . ASP A 1 120 ? -17.122 4.971 16.009 1.00 84.69 120 ASP A C 1
ATOM 993 O O . ASP A 1 120 ? -16.636 5.206 17.116 1.00 84.69 120 ASP A O 1
ATOM 997 N N . LEU A 1 121 ? -16.630 4.028 15.195 1.00 84.62 121 LEU A N 1
ATOM 998 C CA . LEU A 1 121 ? -15.406 3.289 15.505 1.00 84.62 121 LEU A CA 1
ATOM 999 C C . LEU A 1 121 ? -14.202 4.236 15.556 1.00 84.62 121 LEU A C 1
ATOM 1001 O O . LEU A 1 121 ? -13.452 4.204 16.526 1.00 84.62 121 LEU A O 1
ATOM 1005 N N . ALA A 1 122 ? -14.059 5.141 14.583 1.00 81.12 122 ALA A N 1
ATOM 1006 C CA . ALA A 1 122 ? -12.971 6.120 14.601 1.00 81.12 122 ALA A CA 1
ATOM 1007 C C . ALA A 1 122 ? -12.990 6.989 15.874 1.00 81.12 122 ALA A C 1
ATOM 1009 O O . ALA A 1 122 ? -11.961 7.142 16.527 1.00 81.12 122 ALA A O 1
ATOM 1010 N N . LYS A 1 123 ? -14.165 7.490 16.284 1.00 82.31 123 LYS A N 1
ATOM 1011 C CA . LYS A 1 123 ? -14.327 8.275 17.523 1.00 82.31 123 LYS A CA 1
ATOM 1012 C C . LYS A 1 123 ? -14.001 7.465 18.775 1.00 82.31 123 LYS A C 1
ATOM 1014 O O . LYS A 1 123 ? -13.321 7.972 19.660 1.00 82.31 123 LYS A O 1
ATOM 1019 N N . LYS A 1 124 ? -14.456 6.208 18.848 1.00 87.06 124 LYS A N 1
ATOM 1020 C CA . LYS A 1 124 ? -14.167 5.306 19.976 1.00 87.06 124 LYS A CA 1
ATOM 1021 C C . LYS A 1 124 ? -12.658 5.110 20.177 1.00 87.06 124 LYS A C 1
ATOM 1023 O O . LYS A 1 124 ? -12.216 4.952 21.310 1.00 87.06 124 LYS A O 1
ATOM 1028 N N . HIS A 1 125 ? -11.887 5.132 19.091 1.00 83.88 125 HIS A N 1
ATOM 1029 C CA . HIS A 1 125 ? -10.449 4.865 19.088 1.00 83.88 125 HIS A CA 1
ATOM 1030 C C . HIS A 1 125 ? -9.576 6.121 18.893 1.00 83.88 125 HIS A C 1
ATOM 1032 O O . HIS A 1 125 ? -8.373 5.989 18.677 1.00 83.88 125 HIS A O 1
ATOM 1038 N N . GLN A 1 126 ? -10.137 7.334 18.995 1.00 79.88 126 GLN A N 1
ATOM 1039 C CA . GLN A 1 126 ? -9.424 8.590 18.697 1.00 79.88 126 GLN A CA 1
ATOM 1040 C C . GLN A 1 126 ? -8.189 8.836 19.585 1.00 79.88 126 GLN A C 1
ATOM 1042 O O . GLN A 1 126 ? -7.224 9.449 19.141 1.00 79.88 126 GLN A O 1
ATOM 1047 N N . ASP A 1 127 ? -8.211 8.333 20.823 1.00 81.31 127 ASP A N 1
ATOM 1048 C CA . ASP A 1 127 ? -7.146 8.525 21.816 1.00 81.31 127 ASP A CA 1
ATOM 1049 C C . ASP A 1 127 ? -6.162 7.339 21.865 1.00 81.31 127 ASP A C 1
ATOM 1051 O O . ASP A 1 127 ? -5.278 7.271 22.726 1.00 81.31 127 ASP A O 1
ATOM 1055 N N . GLN A 1 128 ? -6.314 6.361 20.966 1.00 80.94 128 GLN A N 1
ATOM 1056 C CA . GLN A 1 128 ? -5.450 5.189 20.927 1.00 80.94 128 GLN A CA 1
ATOM 1057 C C . GLN A 1 128 ? -4.071 5.543 20.360 1.00 80.94 128 GLN A C 1
ATOM 1059 O O . GLN A 1 128 ? -3.937 6.160 19.309 1.00 80.94 128 GLN A O 1
ATOM 1064 N N . ASN A 1 129 ? -3.017 5.088 21.040 1.00 75.94 129 ASN A N 1
ATOM 1065 C CA . ASN A 1 129 ? -1.658 5.199 20.522 1.00 75.94 129 ASN A CA 1
ATOM 1066 C C . ASN A 1 129 ? -1.388 4.072 19.508 1.00 75.94 129 ASN A C 1
ATOM 1068 O O . ASN A 1 129 ? -1.215 2.910 19.893 1.00 75.94 129 ASN A O 1
ATOM 1072 N N . PHE A 1 130 ? -1.331 4.433 18.225 1.00 72.62 130 PHE A N 1
ATOM 1073 C CA . PHE A 1 130 ? -1.076 3.513 17.115 1.00 72.62 130 PHE A CA 1
ATOM 1074 C C . PHE A 1 130 ? 0.416 3.258 16.845 1.00 72.62 130 PHE A C 1
ATOM 1076 O O . PHE A 1 130 ? 0.732 2.258 16.204 1.00 72.62 130 PHE A O 1
ATOM 1083 N N . ASP A 1 131 ? 1.342 4.040 17.416 1.00 66.44 131 ASP A N 1
ATOM 1084 C CA . ASP A 1 131 ? 2.792 3.793 17.296 1.00 66.44 131 ASP A CA 1
ATOM 1085 C C . ASP A 1 131 ? 3.168 2.406 17.836 1.00 66.44 131 ASP A C 1
ATOM 1087 O O . ASP A 1 131 ? 4.095 1.753 17.357 1.00 66.44 131 ASP A O 1
ATOM 1091 N N . LYS A 1 132 ? 2.410 1.907 18.823 1.00 60.69 132 LYS A N 1
ATOM 1092 C CA . LYS A 1 132 ? 2.601 0.565 19.389 1.00 60.69 132 LYS A CA 1
ATOM 1093 C C . LYS A 1 132 ? 2.307 -0.564 18.406 1.00 60.69 132 LYS A C 1
ATOM 1095 O O . LYS A 1 132 ? 2.827 -1.657 18.619 1.00 60.69 132 LYS A O 1
ATOM 1100 N N . LEU A 1 133 ? 1.507 -0.324 17.369 1.00 62.56 133 LEU A N 1
ATOM 1101 C CA . LEU A 1 133 ? 1.147 -1.341 16.381 1.00 62.56 133 LEU A CA 1
ATOM 1102 C C . LEU A 1 133 ? 2.222 -1.516 15.301 1.00 62.56 133 LEU A C 1
ATOM 1104 O O . LEU A 1 133 ? 2.175 -2.490 14.562 1.00 62.56 133 LEU A O 1
ATOM 1108 N N . ILE A 1 134 ? 3.169 -0.579 15.186 1.00 60.94 134 ILE A N 1
ATOM 1109 C CA . ILE A 1 134 ? 3.944 -0.396 13.953 1.00 60.94 134 ILE A CA 1
ATOM 1110 C C . ILE A 1 134 ? 5.332 0.220 14.212 1.00 60.94 134 ILE A C 1
ATOM 1112 O O . ILE A 1 134 ? 5.761 1.137 13.527 1.00 60.94 134 ILE A O 1
ATOM 1116 N N . THR A 1 135 ? 6.067 -0.201 15.241 1.00 50.03 135 THR A N 1
ATOM 1117 C CA . THR A 1 135 ? 7.434 0.335 15.399 1.00 50.03 135 THR A CA 1
ATOM 1118 C C . THR A 1 135 ? 8.382 -0.292 14.382 1.00 50.03 135 THR A C 1
ATOM 1120 O O . THR A 1 135 ? 8.240 -1.474 14.065 1.00 50.03 135 THR A O 1
ATOM 1123 N N . LYS A 1 136 ? 9.381 0.496 13.951 1.00 50.88 136 LYS A N 1
ATOM 1124 C CA . LYS A 1 136 ? 10.563 0.064 13.186 1.00 50.88 136 LYS A CA 1
ATOM 1125 C C . LYS A 1 136 ? 10.989 -1.357 13.564 1.00 50.88 136 LYS A C 1
ATOM 1127 O O . LYS A 1 136 ? 11.029 -1.680 14.751 1.00 50.88 136 LYS A O 1
ATOM 1132 N N . ALA A 1 137 ? 11.372 -2.153 12.564 1.00 47.28 137 ALA A N 1
ATOM 1133 C CA . ALA A 1 137 ? 12.222 -3.307 12.817 1.00 47.28 137 ALA A CA 1
ATOM 1134 C C . ALA A 1 137 ? 13.417 -2.815 13.648 1.00 47.28 137 ALA A C 1
ATOM 1136 O O . ALA A 1 137 ? 14.110 -1.878 13.243 1.00 47.28 137 ALA A O 1
ATOM 1137 N N . GLU A 1 138 ? 13.580 -3.355 14.853 1.00 40.09 138 GLU A N 1
ATOM 1138 C CA . GLU A 1 138 ? 14.773 -3.097 15.647 1.00 40.09 138 GLU A CA 1
ATOM 1139 C C . GLU A 1 138 ? 15.936 -3.687 14.852 1.00 40.09 138 GLU A C 1
ATOM 1141 O O . GLU A 1 138 ? 15.988 -4.892 14.614 1.00 40.09 138 GLU A O 1
ATOM 1146 N N . ASN A 1 139 ? 16.820 -2.822 14.353 1.00 33.66 139 ASN A N 1
ATOM 1147 C CA . ASN A 1 139 ? 18.086 -3.270 13.799 1.00 33.66 139 ASN A CA 1
ATOM 1148 C C . ASN A 1 139 ? 18.867 -3.896 14.961 1.00 33.66 139 ASN A C 1
ATOM 1150 O O . ASN A 1 139 ? 19.353 -3.159 15.821 1.00 33.66 139 ASN A O 1
ATOM 1154 N N . ASN A 1 140 ? 18.934 -5.228 14.998 1.00 33.34 140 ASN A N 1
ATOM 1155 C CA . ASN A 1 140 ? 19.955 -5.952 15.753 1.00 33.34 140 ASN A CA 1
ATOM 1156 C C . ASN A 1 140 ? 21.291 -5.866 15.018 1.00 33.34 140 ASN A C 1
ATOM 1158 O O . ASN A 1 140 ? 21.286 -6.073 13.782 1.00 33.34 140 ASN A O 1
#

pLDDT: mean 74.83, std 16.48, range [31.48, 94.38]

Radius of gyration: 17.58 Å; chains: 1; bounding box: 40×47×45 Å

Secondary structure (DSSP, 8-state):
---------S--S-----EE-SSEEE-SS-EEEEE---HHHHHH-S---HHHHHHTTTEEEEEEEEEEETTEEEEEEEETT--TTSEEEEEEEEETTEEEEEEEETTTTEEEEEEESSHHHHHHTTT---GGGS------

Sequence (140 aa):
MDNNRRTHSKDDNQLREIEFGAHTLTTEDHQYEIHIPDKEYFEKHQQFSNDYLNDTHTWVKVFNNTEALKGVNYITLIGWTAKDEHQTSYGYTILDGHPVVILASGQGKITDQVYWKTPDLAKKHQDQNFDKLITKAENN

Foldseek 3Di:
DDPPPPPPDPPPPDDFDWDDDPQWIDTPVDIAGEDADDPVVCVVDLDDDPVRCVVQVRYWYWDFDPDQDQQWTKIKIDRPNDDQQFIWIWTWHADPNFIKIFIAHGPQRHTPDIDGPDPVVCVVCVPPDCCSRGGGDPDD